Protein AF-A0A955PXX2-F1 (afdb_monomer_lite)

Structure (mmCIF, N/CA/C/O backbone):
data_AF-A0A955PXX2-F1
#
_entry.id   AF-A0A955PXX2-F1
#
loop_
_atom_site.group_PDB
_atom_site.id
_atom_site.type_symbol
_atom_site.label_atom_id
_atom_site.label_alt_id
_atom_site.label_comp_id
_atom_site.label_asym_id
_atom_site.label_entity_id
_atom_site.label_seq_id
_atom_site.pdbx_PDB_ins_code
_atom_site.Cartn_x
_a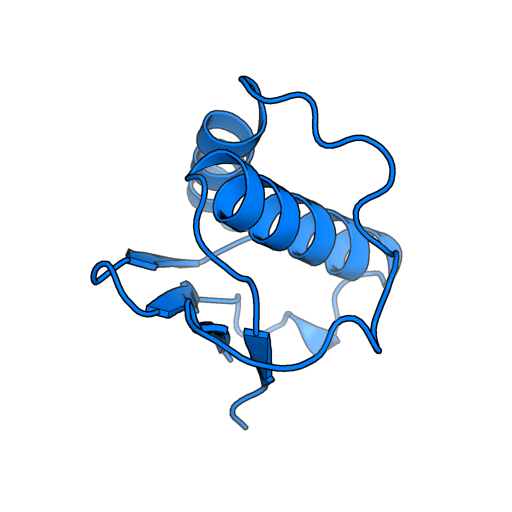tom_site.Cartn_y
_atom_site.Cartn_z
_atom_site.occupancy
_atom_site.B_iso_or_equiv
_atom_site.auth_seq_id
_atom_site.auth_comp_id
_atom_site.auth_asym_id
_atom_site.auth_atom_id
_atom_site.pdbx_PDB_model_num
ATOM 1 N N . MET A 1 1 ? 12.372 -5.518 0.646 1.00 75.25 1 MET A N 1
ATOM 2 C CA . MET A 1 1 ? 12.223 -4.133 1.127 1.00 75.25 1 MET A CA 1
ATOM 3 C C . MET A 1 1 ? 10.836 -3.975 1.721 1.00 75.25 1 MET A C 1
ATOM 5 O O . MET A 1 1 ? 9.899 -4.599 1.224 1.00 75.25 1 MET A O 1
ATOM 9 N N . THR A 1 2 ? 10.704 -3.210 2.798 1.00 77.81 2 THR A N 1
ATOM 10 C CA . THR A 1 2 ? 9.415 -2.966 3.454 1.00 77.81 2 THR A CA 1
ATOM 11 C C . THR A 1 2 ? 9.276 -1.495 3.797 1.00 77.81 2 THR A C 1
ATOM 13 O O . THR A 1 2 ? 10.235 -0.892 4.271 1.00 77.81 2 THR A O 1
ATOM 16 N N . ILE A 1 3 ? 8.078 -0.947 3.606 1.00 72.12 3 ILE A N 1
ATOM 17 C CA . ILE A 1 3 ? 7.697 0.354 4.159 1.00 72.12 3 ILE A CA 1
ATOM 18 C C . ILE A 1 3 ? 6.977 0.066 5.467 1.00 72.12 3 ILE A C 1
ATOM 20 O O . ILE A 1 3 ? 5.957 -0.621 5.455 1.00 72.12 3 ILE A O 1
ATOM 24 N N . SER A 1 4 ? 7.492 0.561 6.587 1.00 72.12 4 SER A N 1
ATOM 25 C CA . SER A 1 4 ? 6.793 0.473 7.869 1.00 72.12 4 SER A CA 1
ATOM 26 C C . SER A 1 4 ? 6.259 1.841 8.255 1.00 72.12 4 SER A C 1
ATOM 28 O O . SER A 1 4 ? 6.928 2.846 8.055 1.00 72.12 4 SER A O 1
ATOM 30 N N . ILE A 1 5 ? 5.045 1.880 8.784 1.00 67.94 5 ILE A N 1
ATOM 31 C CA . ILE A 1 5 ? 4.378 3.084 9.245 1.00 67.94 5 ILE A CA 1
ATOM 32 C C . ILE A 1 5 ? 3.909 2.875 10.687 1.00 67.94 5 ILE A C 1
ATOM 34 O O . ILE A 1 5 ? 2.963 2.126 10.899 1.00 67.94 5 ILE A O 1
ATOM 38 N N . GLU A 1 6 ? 4.535 3.509 11.677 1.00 63.75 6 GLU A N 1
ATOM 39 C CA . GLU A 1 6 ? 4.121 3.438 13.087 1.00 63.75 6 GLU A CA 1
ATOM 40 C C . GLU A 1 6 ? 2.980 4.412 13.408 1.00 63.75 6 GLU A C 1
ATOM 42 O O . GLU A 1 6 ? 2.877 5.495 12.838 1.00 63.75 6 GLU A O 1
ATOM 47 N N . TYR A 1 7 ? 2.145 4.030 14.370 1.00 64.62 7 TYR A N 1
ATOM 48 C CA . TYR A 1 7 ? 1.021 4.778 14.888 1.00 64.62 7 TYR A CA 1
ATOM 49 C C . TYR A 1 7 ? 1.201 5.182 16.364 1.00 64.62 7 TYR A C 1
ATOM 51 O O . TYR A 1 7 ? 0.946 4.382 17.257 1.00 64.62 7 TYR A O 1
ATOM 59 N N . GLY A 1 8 ? 1.588 6.436 16.659 1.00 50.84 8 GLY A N 1
ATOM 60 C CA . GLY A 1 8 ? 1.621 6.981 18.033 1.00 50.84 8 GLY A CA 1
ATOM 61 C C . GLY A 1 8 ? 2.419 8.283 18.228 1.00 50.84 8 GLY A C 1
ATOM 62 O O . GLY A 1 8 ? 3.104 8.715 17.318 1.00 50.84 8 GLY A O 1
ATOM 63 N N . ASP A 1 9 ? 2.258 8.916 19.398 1.00 50.59 9 ASP A N 1
ATOM 64 C CA . ASP A 1 9 ? 2.410 10.342 19.781 1.00 50.59 9 ASP A CA 1
ATOM 65 C C . ASP A 1 9 ? 3.838 10.972 19.751 1.00 50.59 9 ASP A C 1
ATOM 67 O O . ASP A 1 9 ? 4.652 10.673 20.627 1.00 50.59 9 ASP A O 1
ATOM 71 N N . ARG A 1 10 ? 4.130 11.906 18.815 1.00 42.28 10 ARG A N 1
ATOM 72 C CA . ARG A 1 10 ? 4.785 13.223 19.079 1.00 42.28 10 ARG A CA 1
ATOM 73 C C . ARG A 1 10 ? 5.118 14.061 17.824 1.00 42.28 10 ARG A C 1
ATOM 75 O O . ARG A 1 10 ? 5.789 13.617 16.905 1.00 42.28 10 ARG A O 1
ATOM 82 N N . ASN A 1 11 ? 4.789 15.349 17.962 1.00 38.06 11 ASN A N 1
ATOM 83 C CA . ASN A 1 11 ? 5.244 16.564 17.266 1.00 38.06 11 ASN A CA 1
ATOM 84 C C . ASN A 1 11 ? 4.716 16.865 15.834 1.00 38.06 11 ASN A C 1
ATOM 86 O O . ASN A 1 11 ? 5.123 16.216 14.875 1.00 38.06 11 ASN A O 1
ATOM 90 N N . PRO A 1 12 ? 3.903 17.932 15.645 1.00 40.91 12 PRO A N 1
ATOM 91 C CA . PRO A 1 12 ? 3.334 18.364 14.356 1.00 40.91 12 PRO A CA 1
ATOM 92 C C . PRO A 1 12 ? 4.358 19.031 13.406 1.00 40.91 12 PRO A C 1
ATOM 94 O O . PRO A 1 12 ? 4.023 19.952 12.669 1.00 40.91 12 PRO A O 1
ATOM 97 N N . GLY A 1 13 ? 5.622 18.600 13.437 1.00 36.69 13 GLY A N 1
ATOM 98 C CA . GLY A 1 13 ? 6.732 19.227 12.709 1.00 36.69 13 GLY A CA 1
ATOM 99 C C . GLY A 1 13 ? 6.947 18.736 11.275 1.00 36.69 13 GLY A C 1
ATOM 100 O O . GLY A 1 13 ? 7.724 19.345 10.547 1.00 36.69 13 GLY A O 1
ATOM 101 N N . THR A 1 14 ? 6.276 17.667 10.845 1.00 41.78 14 THR A N 1
ATOM 102 C CA . THR A 1 14 ? 6.376 17.128 9.477 1.00 41.78 14 THR A CA 1
ATOM 103 C C . THR A 1 14 ? 5.011 17.139 8.803 1.00 41.78 14 THR A C 1
ATOM 105 O O . THR A 1 14 ? 4.427 16.120 8.440 1.00 41.78 14 THR A O 1
ATOM 108 N N . THR A 1 15 ? 4.453 18.336 8.654 1.00 42.28 15 THR A N 1
ATOM 109 C CA . THR A 1 15 ? 3.263 18.531 7.836 1.00 42.28 15 THR A CA 1
ATOM 110 C C . THR A 1 15 ? 3.589 18.267 6.366 1.00 42.28 15 THR A C 1
ATOM 112 O O . THR A 1 15 ? 4.465 18.903 5.791 1.00 42.28 15 THR A O 1
ATOM 115 N N . SER A 1 16 ? 2.735 17.450 5.748 1.00 45.75 16 SER A N 1
ATOM 116 C CA . SER A 1 16 ? 2.230 17.658 4.385 1.00 45.75 16 SER A CA 1
ATOM 117 C C . SER A 1 16 ? 2.949 16.972 3.216 1.00 45.75 16 SER A C 1
ATOM 119 O O . SER A 1 16 ? 3.518 17.632 2.355 1.00 45.75 16 SER A O 1
ATOM 121 N N . MET A 1 17 ? 2.727 15.662 3.072 1.00 44.72 17 MET A N 1
ATOM 122 C CA . MET A 1 17 ? 2.531 15.054 1.739 1.00 44.72 17 MET A CA 1
ATOM 123 C C . MET A 1 17 ? 1.187 14.322 1.580 1.00 44.72 17 MET A C 1
ATOM 125 O O . MET A 1 17 ? 0.896 13.773 0.531 1.00 44.72 17 MET A O 1
ATOM 129 N N . ALA A 1 18 ? 0.311 14.354 2.587 1.00 48.97 18 ALA A N 1
ATOM 130 C CA . ALA A 1 18 ? -1.047 13.819 2.476 1.00 48.97 18 ALA A CA 1
ATOM 131 C C . ALA A 1 18 ? -2.026 14.949 2.118 1.00 48.97 18 ALA A C 1
ATOM 133 O O . ALA A 1 18 ? -2.874 15.337 2.934 1.00 48.97 18 ALA A O 1
ATOM 134 N N . GLN A 1 19 ? -1.851 15.542 0.936 1.00 46.44 19 GLN A N 1
ATOM 135 C CA . GLN A 1 19 ? -2.770 16.548 0.415 1.00 46.44 19 GLN A CA 1
ATOM 136 C C . GLN A 1 19 ? -4.078 15.825 0.035 1.00 46.44 19 GLN A C 1
ATOM 138 O O . GLN A 1 19 ? -4.142 15.106 -0.947 1.00 46.44 19 GLN A O 1
ATOM 143 N N . ALA A 1 20 ? -5.096 15.968 0.892 1.00 51.94 20 ALA A N 1
ATOM 144 C CA . ALA A 1 20 ? -6.462 15.452 0.728 1.00 51.94 20 ALA A CA 1
ATOM 145 C C . ALA A 1 20 ? -6.610 13.926 0.513 1.00 51.94 20 ALA A C 1
ATOM 147 O O . ALA A 1 20 ? -7.064 13.473 -0.530 1.00 51.94 20 ALA A O 1
ATOM 148 N N . CYS A 1 21 ? -6.342 13.119 1.546 1.00 61.75 21 CYS A N 1
ATOM 149 C CA . CYS A 1 21 ? -6.789 11.721 1.555 1.00 61.75 21 CYS A CA 1
ATOM 150 C C . CYS A 1 21 ? -8.327 11.659 1.526 1.00 61.75 21 CYS A C 1
ATOM 152 O O . CYS A 1 21 ? -8.969 12.010 2.520 1.00 61.75 21 CYS A O 1
ATOM 154 N N . SER A 1 22 ? -8.926 11.217 0.418 1.00 57.09 22 SER A N 1
ATOM 155 C CA . SER A 1 22 ? -10.351 10.879 0.379 1.00 57.09 22 SER A CA 1
ATOM 156 C C . SER A 1 22 ? -10.554 9.574 1.154 1.00 57.09 22 SER A C 1
ATOM 158 O O . SER A 1 22 ? -9.907 8.563 0.894 1.00 57.09 22 SER A O 1
ATOM 160 N N . GLY A 1 23 ? -11.377 9.624 2.201 1.00 51.88 23 GLY A N 1
ATOM 161 C CA . GLY A 1 23 ? -11.355 8.648 3.292 1.00 51.88 23 GLY A CA 1
ATOM 162 C C . GLY A 1 23 ? -11.723 7.204 2.939 1.00 51.88 23 GLY A C 1
ATOM 163 O O . GLY A 1 23 ? -11.346 6.296 3.671 1.00 51.88 23 GLY A O 1
ATOM 164 N N . GLU A 1 24 ? -12.435 6.994 1.834 1.00 48.44 24 GLU A N 1
ATOM 165 C CA . GLU A 1 24 ? -13.061 5.708 1.502 1.00 48.44 24 GLU A CA 1
ATOM 166 C C . GLU A 1 24 ? -12.283 4.888 0.459 1.00 48.44 2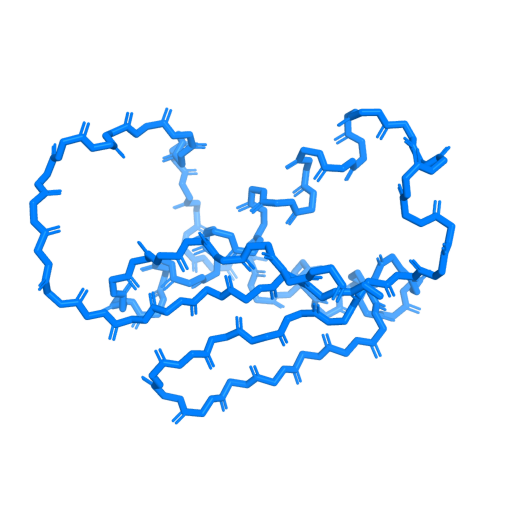4 GLU A C 1
ATOM 168 O O . GLU A 1 24 ? -12.390 3.669 0.463 1.00 48.44 24 GLU A O 1
ATOM 173 N N . ALA A 1 25 ? -11.428 5.503 -0.369 1.00 58.12 25 ALA A N 1
ATOM 174 C CA . ALA A 1 25 ? -10.796 4.813 -1.505 1.00 58.12 25 ALA A CA 1
ATOM 175 C C . ALA A 1 25 ? -9.455 4.117 -1.179 1.00 58.12 25 ALA A C 1
ATOM 177 O O . ALA A 1 25 ? -9.015 3.231 -1.903 1.00 58.12 25 ALA A O 1
ATOM 178 N N . ASN A 1 26 ? -8.768 4.490 -0.093 1.00 68.12 26 ASN A N 1
ATOM 179 C CA . ASN A 1 26 ? -7.350 4.116 0.066 1.00 68.12 26 ASN A CA 1
ATOM 180 C C . ASN A 1 26 ? -7.124 2.661 0.508 1.00 68.12 26 ASN A C 1
ATOM 182 O O . ASN A 1 26 ? -6.075 2.091 0.222 1.00 68.12 26 ASN A O 1
ATOM 186 N N . GLY A 1 27 ? -8.089 2.048 1.204 1.00 70.19 27 GLY A N 1
ATOM 187 C CA . GLY A 1 27 ? -8.014 0.626 1.561 1.00 70.19 27 GLY A CA 1
ATOM 188 C C . GLY A 1 27 ? -8.165 -0.284 0.341 1.00 70.19 27 GLY A C 1
ATOM 189 O O . GLY A 1 27 ? -7.412 -1.244 0.193 1.00 70.19 27 GLY A O 1
ATOM 190 N N . GLU A 1 28 ? -9.088 0.064 -0.556 1.00 80.06 28 GLU A N 1
ATOM 191 C CA . GLU A 1 28 ? -9.297 -0.634 -1.828 1.00 80.06 28 GLU A CA 1
ATOM 192 C C . GLU A 1 28 ? -8.080 -0.477 -2.745 1.00 80.06 28 GLU A C 1
ATOM 194 O O . GLU A 1 28 ? -7.587 -1.468 -3.271 1.00 80.06 28 GLU A O 1
ATOM 199 N N . VAL A 1 29 ? -7.491 0.723 -2.816 1.00 83.56 29 VAL A N 1
ATOM 200 C CA . VAL A 1 29 ? -6.251 0.970 -3.576 1.00 83.56 29 VAL A CA 1
ATOM 201 C C . VAL A 1 29 ? -5.091 0.085 -3.101 1.00 83.56 29 VAL A C 1
ATOM 203 O O . VAL A 1 29 ? -4.352 -0.456 -3.922 1.00 83.56 29 VAL A O 1
ATOM 206 N N . LEU A 1 30 ? -4.914 -0.114 -1.788 1.00 83.44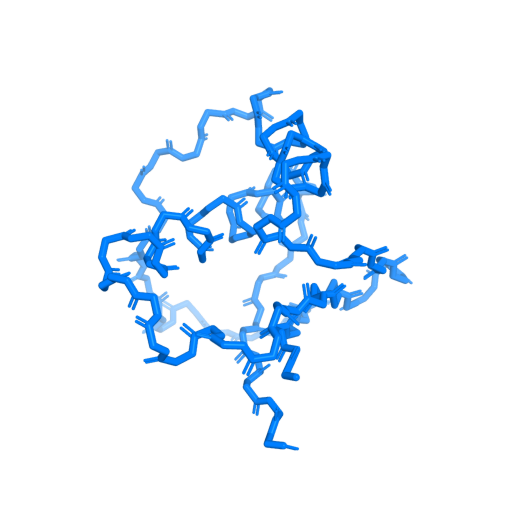 30 LEU A N 1
ATOM 207 C CA . LEU A 1 30 ? -3.867 -1.017 -1.291 1.00 83.44 30 LEU A CA 1
ATOM 208 C C . LEU A 1 30 ? -4.143 -2.484 -1.639 1.00 83.44 30 LEU A C 1
ATOM 210 O O . LEU A 1 30 ? -3.202 -3.228 -1.925 1.00 83.44 30 LEU A O 1
ATOM 214 N N . LEU A 1 31 ? -5.409 -2.906 -1.635 1.00 84.31 31 LEU A N 1
ATOM 215 C CA . LEU A 1 31 ? -5.791 -4.245 -2.084 1.00 84.31 31 LEU A CA 1
ATOM 216 C C . LEU A 1 31 ? -5.545 -4.420 -3.587 1.00 84.31 31 LEU A C 1
ATOM 218 O O . LEU A 1 31 ? -4.997 -5.448 -3.986 1.00 84.31 31 LEU A O 1
ATOM 222 N N . ASP A 1 32 ? -5.845 -3.410 -4.400 1.00 88.25 32 ASP A N 1
ATOM 223 C CA . ASP A 1 32 ? -5.542 -3.409 -5.832 1.00 88.25 32 ASP A CA 1
ATOM 224 C C . ASP A 1 32 ? -4.034 -3.489 -6.074 1.00 88.25 32 ASP A C 1
ATOM 226 O O . ASP A 1 32 ? -3.573 -4.296 -6.881 1.00 88.25 32 ASP A O 1
ATOM 230 N N . TYR A 1 33 ? -3.235 -2.726 -5.322 1.00 89.81 33 TYR A N 1
ATOM 231 C CA . TYR A 1 33 ? -1.774 -2.787 -5.398 1.00 89.81 33 TYR A CA 1
ATOM 232 C C . TYR A 1 33 ? -1.229 -4.154 -5.004 1.00 89.81 33 TYR A C 1
ATOM 234 O O . TYR A 1 33 ? -0.247 -4.615 -5.593 1.00 89.81 33 TYR A O 1
ATOM 242 N N . LEU A 1 34 ? -1.855 -4.816 -4.032 1.00 88.12 34 LEU A N 1
ATOM 243 C CA . LEU A 1 34 ? -1.508 -6.183 -3.666 1.00 88.12 34 LEU A CA 1
ATOM 244 C C . LEU A 1 34 ? -1.858 -7.152 -4.800 1.00 88.12 34 LEU A C 1
ATOM 246 O O . LEU A 1 34 ? -1.049 -8.017 -5.136 1.00 88.12 34 LEU A O 1
ATOM 250 N N . TYR A 1 35 ? -3.024 -6.977 -5.423 1.00 90.25 35 TYR A N 1
ATOM 251 C CA . TYR A 1 35 ? -3.509 -7.826 -6.508 1.00 90.25 35 TYR A CA 1
ATOM 252 C C . TYR A 1 35 ? -2.642 -7.729 -7.769 1.00 90.25 35 TYR A C 1
ATOM 254 O O . TYR A 1 35 ? -2.240 -8.752 -8.323 1.00 90.25 35 TYR A O 1
ATOM 262 N N . ILE A 1 36 ? -2.277 -6.515 -8.192 1.00 89.25 36 ILE A N 1
ATOM 263 C CA . ILE A 1 36 ? -1.392 -6.301 -9.352 1.00 89.25 36 ILE A CA 1
ATOM 264 C C . ILE A 1 36 ? 0.089 -6.549 -9.023 1.00 89.25 36 ILE A C 1
ATOM 266 O O . ILE A 1 36 ? 0.952 -6.443 -9.893 1.00 89.25 36 ILE A O 1
ATOM 270 N N . GLY A 1 37 ? 0.410 -6.863 -7.764 1.00 86.38 37 GLY A N 1
ATOM 271 C CA . GLY A 1 37 ? 1.763 -7.173 -7.312 1.00 86.38 37 GLY A CA 1
ATOM 272 C C . GLY A 1 37 ? 2.687 -5.965 -7.147 1.00 86.38 37 GLY A C 1
ATOM 273 O O . GLY A 1 37 ? 3.892 -6.177 -6.976 1.00 86.38 37 GLY A O 1
ATOM 274 N N . ARG A 1 38 ? 2.134 -4.742 -7.168 1.00 86.88 38 ARG A N 1
ATOM 275 C CA . ARG A 1 38 ? 2.824 -3.474 -6.861 1.00 86.88 38 ARG A CA 1
ATOM 276 C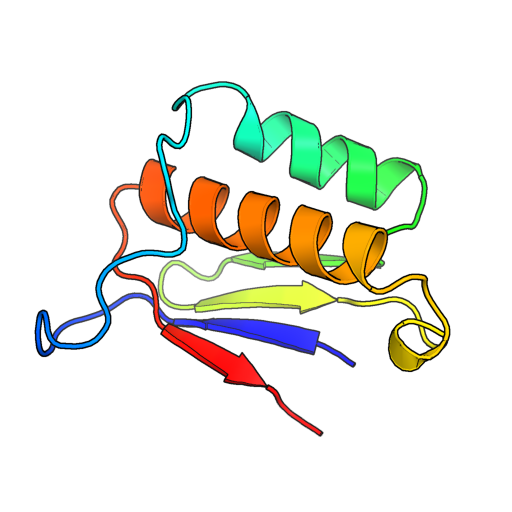 C . ARG A 1 38 ? 3.272 -3.425 -5.400 1.00 86.88 38 ARG A C 1
ATOM 278 O O . ARG A 1 38 ? 4.322 -2.866 -5.105 1.00 86.88 38 ARG A O 1
ATOM 285 N N . ILE A 1 39 ? 2.528 -4.079 -4.510 1.00 89.25 39 ILE A N 1
ATOM 286 C CA . ILE A 1 39 ? 2.983 -4.458 -3.169 1.00 89.25 39 ILE A CA 1
ATOM 287 C C . ILE A 1 39 ? 2.870 -5.980 -3.005 1.00 89.25 39 ILE A C 1
ATOM 289 O O . ILE A 1 39 ? 2.162 -6.659 -3.745 1.00 89.25 39 ILE A O 1
ATOM 293 N N . LYS A 1 40 ? 3.609 -6.539 -2.051 1.00 90.75 40 LYS A N 1
ATOM 294 C CA . LYS A 1 40 ? 3.722 -7.987 -1.801 1.00 90.75 40 LYS A CA 1
ATOM 295 C C . LYS A 1 40 ? 3.074 -8.441 -0.503 1.00 90.75 40 LYS A C 1
ATOM 297 O O . LYS A 1 40 ? 2.936 -9.639 -0.277 1.00 90.75 40 LYS A O 1
ATOM 302 N N . GLY A 1 41 ? 2.683 -7.510 0.355 1.00 87.06 41 GLY A N 1
ATOM 303 C CA . GLY A 1 41 ? 1.986 -7.845 1.583 1.00 87.06 41 GLY A CA 1
ATOM 304 C C . GLY A 1 41 ? 1.564 -6.610 2.348 1.00 87.06 41 GLY A C 1
ATOM 305 O O . GLY A 1 41 ? 2.182 -5.556 2.231 1.00 87.06 41 GLY A O 1
ATOM 306 N N . ILE A 1 42 ? 0.521 -6.778 3.148 1.00 86.12 42 ILE A N 1
ATOM 307 C CA . ILE A 1 42 ? 0.020 -5.779 4.082 1.00 86.12 42 ILE A CA 1
ATOM 308 C C . ILE A 1 42 ? -0.032 -6.465 5.445 1.00 86.12 42 ILE A C 1
ATOM 310 O O . ILE A 1 42 ? -0.616 -7.542 5.581 1.00 86.12 42 ILE A O 1
ATOM 314 N N . ARG A 1 43 ? 0.607 -5.874 6.450 1.00 85.12 43 ARG A N 1
ATOM 315 C CA . ARG A 1 43 ? 0.541 -6.314 7.844 1.00 85.12 43 ARG A CA 1
ATOM 316 C C . ARG A 1 43 ? 0.235 -5.109 8.712 1.00 85.12 43 ARG A C 1
ATOM 318 O O . ARG A 1 43 ? 1.028 -4.185 8.747 1.00 85.12 43 ARG A O 1
ATOM 325 N N . ASP A 1 44 ? -0.883 -5.137 9.419 1.00 78.06 44 ASP A N 1
ATOM 326 C CA . ASP A 1 44 ? -1.258 -4.110 10.391 1.00 78.06 44 ASP A CA 1
ATOM 327 C C . ASP A 1 44 ? -1.462 -4.788 11.747 1.00 78.06 44 ASP A C 1
ATOM 329 O O . ASP A 1 44 ? -2.264 -5.716 11.860 1.00 78.06 44 ASP A O 1
ATOM 333 N N . ASN A 1 45 ? -0.706 -4.368 12.761 1.00 78.00 45 ASN A N 1
ATOM 334 C CA . ASN A 1 45 ? -0.823 -4.896 14.123 1.00 78.00 45 ASN A CA 1
ATOM 335 C C . ASN A 1 45 ? -1.515 -3.918 15.096 1.00 78.00 45 ASN A C 1
ATOM 337 O O . ASN A 1 45 ? -1.459 -4.125 16.306 1.00 78.00 45 ASN A O 1
ATOM 341 N N . GLY A 1 46 ? -2.134 -2.845 14.593 1.00 69.94 46 GLY A N 1
ATOM 342 C CA . GLY A 1 46 ? -2.759 -1.795 15.4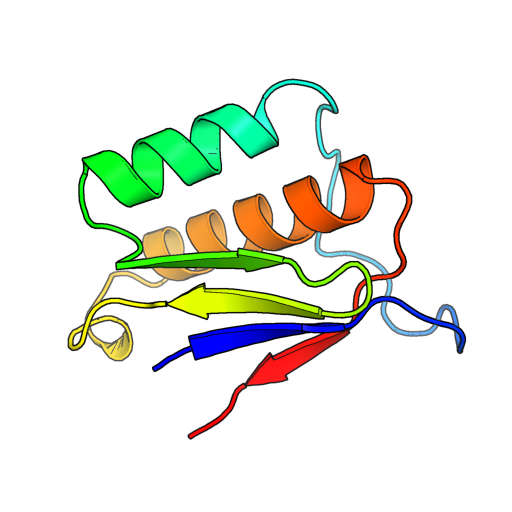04 1.00 69.94 46 GLY A CA 1
ATOM 343 C C . GLY A 1 46 ? -1.809 -0.669 15.825 1.00 69.94 46 GLY A C 1
ATOM 344 O O . GLY A 1 46 ? -2.278 0.423 16.139 1.00 69.94 46 GLY A O 1
ATOM 345 N N . HIS A 1 47 ? -0.496 -0.909 15.774 1.00 70.25 47 HIS A N 1
ATOM 346 C CA . HIS A 1 47 ? 0.564 0.038 16.140 1.00 70.25 47 HIS A CA 1
ATOM 347 C C . HIS A 1 47 ? 1.541 0.323 15.001 1.00 70.25 47 HIS A C 1
ATOM 349 O O . HIS A 1 47 ? 2.134 1.389 14.973 1.00 70.25 47 HIS A O 1
ATOM 355 N N . ILE A 1 48 ? 1.697 -0.594 14.052 1.00 75.12 48 ILE A N 1
ATOM 356 C CA . ILE A 1 48 ? 2.557 -0.466 12.882 1.00 75.12 48 ILE A CA 1
ATOM 357 C C . ILE A 1 48 ? 1.851 -1.113 11.692 1.00 75.12 48 ILE A C 1
ATOM 359 O O . ILE A 1 48 ? 1.384 -2.253 11.775 1.00 75.12 48 ILE A O 1
ATOM 363 N N . LEU A 1 49 ? 1.831 -0.395 10.575 1.00 78.50 49 LEU A N 1
ATOM 364 C CA . LEU A 1 49 ? 1.506 -0.905 9.253 1.00 78.50 49 LEU A CA 1
ATOM 365 C C . LEU A 1 49 ? 2.784 -1.169 8.473 1.00 78.50 49 LEU A C 1
ATOM 367 O O . LEU A 1 49 ? 3.504 -0.250 8.110 1.00 78.50 49 LEU A O 1
ATOM 371 N N . THR A 1 50 ? 3.041 -2.427 8.167 1.00 83.94 50 THR A N 1
ATOM 372 C CA . THR A 1 50 ? 4.150 -2.860 7.328 1.00 83.94 50 THR A CA 1
ATOM 373 C C . THR A 1 50 ? 3.628 -3.280 5.960 1.00 83.94 50 THR A C 1
ATOM 375 O O . THR A 1 50 ? 2.806 -4.191 5.838 1.00 83.94 50 THR A O 1
ATOM 378 N N . ILE A 1 51 ? 4.153 -2.644 4.920 1.00 86.56 51 ILE A N 1
ATOM 379 C CA . ILE A 1 51 ? 3.895 -2.947 3.518 1.00 86.56 51 ILE A CA 1
ATOM 380 C C . ILE A 1 51 ? 5.121 -3.635 2.930 1.00 86.56 51 ILE A C 1
ATOM 382 O O . ILE A 1 51 ? 6.231 -3.104 2.954 1.00 86.56 51 ILE A O 1
ATOM 386 N N . GLY A 1 52 ? 4.920 -4.835 2.395 1.00 88.56 52 GLY A N 1
ATOM 387 C CA . GLY A 1 52 ? 5.936 -5.543 1.629 1.00 88.56 52 GLY A CA 1
ATOM 388 C C . GLY A 1 52 ? 6.061 -4.934 0.242 1.00 88.56 52 GLY A C 1
ATOM 389 O O . GLY A 1 52 ? 5.066 -4.842 -0.469 1.00 88.56 52 GLY A O 1
ATOM 390 N N . LEU A 1 53 ? 7.269 -4.557 -0.161 1.00 89.38 53 LEU A N 1
ATOM 391 C CA . LEU A 1 53 ? 7.548 -4.047 -1.501 1.00 89.38 53 LEU A CA 1
ATOM 392 C C . LEU A 1 53 ? 8.143 -5.138 -2.399 1.00 89.38 53 LEU A C 1
ATOM 394 O O . LEU A 1 53 ? 8.752 -6.090 -1.893 1.00 89.38 53 LEU A O 1
ATOM 398 N N . PRO A 1 54 ? 7.985 -5.020 -3.726 1.00 88.56 54 PRO A N 1
ATOM 399 C CA . PRO A 1 54 ? 8.594 -5.948 -4.660 1.00 88.56 54 PRO A CA 1
ATOM 400 C C . PRO A 1 54 ? 10.135 -5.805 -4.660 1.00 88.56 54 PRO A C 1
ATOM 402 O O . PRO A 1 54 ? 10.659 -4.755 -4.281 1.00 88.56 54 PRO A O 1
ATOM 405 N N . PRO A 1 55 ? 10.889 -6.855 -5.041 1.00 87.56 55 PRO A N 1
ATOM 406 C CA . PRO A 1 55 ? 12.359 -6.840 -5.000 1.00 87.56 55 PRO A CA 1
ATOM 407 C C . PRO A 1 55 ? 13.003 -5.754 -5.873 1.00 87.56 55 PRO A C 1
ATOM 409 O O . PRO A 1 55 ? 14.093 -5.283 -5.567 1.00 87.56 55 PRO A O 1
ATOM 412 N N . ASP A 1 56 ? 12.322 -5.359 -6.942 1.00 88.25 56 ASP A N 1
ATOM 413 C CA . ASP A 1 56 ? 12.715 -4.364 -7.939 1.00 88.25 56 ASP A CA 1
ATOM 414 C C . ASP A 1 56 ? 12.189 -2.955 -7.629 1.00 88.25 56 ASP A C 1
ATOM 416 O O . ASP A 1 56 ? 12.289 -2.067 -8.469 1.00 88.25 56 ASP A O 1
ATOM 420 N N . TRP A 1 57 ? 11.666 -2.722 -6.421 1.00 86.62 57 TRP A N 1
ATOM 421 C CA . TRP A 1 57 ? 11.082 -1.445 -6.002 1.00 86.62 57 TRP A CA 1
ATOM 422 C C . TRP A 1 57 ? 11.921 -0.214 -6.370 1.00 86.62 57 TRP A C 1
ATOM 424 O O . TRP A 1 57 ? 11.404 0.747 -6.929 1.00 86.62 57 TRP A O 1
ATOM 434 N N . THR A 1 58 ? 13.227 -0.254 -6.100 1.00 85.69 58 THR A N 1
ATOM 435 C CA . THR A 1 58 ? 14.150 0.862 -6.367 1.00 85.69 58 THR A CA 1
ATOM 436 C C . THR A 1 58 ? 14.356 1.138 -7.855 1.00 85.69 58 THR A C 1
ATOM 438 O O . THR A 1 58 ? 14.843 2.205 -8.217 1.00 85.69 58 THR A O 1
ATOM 441 N N . SER A 1 59 ? 13.997 0.182 -8.713 1.00 87.81 59 SER A N 1
ATOM 442 C CA . SER A 1 59 ? 14.041 0.299 -10.172 1.00 87.81 59 SER A CA 1
ATOM 443 C C . SER A 1 59 ? 12.712 0.781 -10.762 1.00 87.81 59 SER A C 1
ATOM 445 O O . SER A 1 59 ? 12.646 1.040 -11.963 1.00 87.81 59 SER A O 1
ATOM 447 N N . LEU A 1 60 ? 11.656 0.904 -9.948 1.00 85.94 60 LEU A N 1
ATOM 448 C CA . LEU A 1 60 ? 10.372 1.427 -10.404 1.00 85.94 60 LEU A CA 1
ATOM 449 C C . LEU A 1 60 ? 10.450 2.939 -10.657 1.00 85.94 60 LEU A C 1
ATOM 451 O O . LEU A 1 60 ? 11.233 3.633 -10.003 1.00 85.94 60 LEU A O 1
ATOM 455 N N . PRO A 1 61 ? 9.611 3.474 -11.558 1.00 91.94 61 PRO A N 1
ATOM 456 C CA . PRO A 1 61 ? 9.526 4.910 -11.792 1.00 91.94 61 PRO A CA 1
ATOM 457 C C . PRO A 1 61 ? 9.237 5.711 -10.501 1.00 91.94 61 PRO A C 1
ATOM 459 O O . PRO A 1 61 ? 8.466 5.242 -9.658 1.00 91.94 61 PRO A O 1
ATOM 462 N N . PRO A 1 62 ? 9.823 6.910 -10.311 1.00 85.88 62 PRO A N 1
ATOM 463 C CA . PRO A 1 62 ? 9.627 7.709 -9.095 1.00 85.88 62 PRO A CA 1
ATOM 464 C C . PRO A 1 62 ? 8.164 8.062 -8.802 1.00 85.88 62 PRO A C 1
ATOM 466 O O . PRO A 1 62 ? 7.758 8.089 -7.645 1.00 85.88 62 PRO A O 1
ATOM 469 N N . ASP A 1 63 ? 7.362 8.285 -9.841 1.00 84.44 63 ASP A N 1
ATOM 470 C CA . ASP A 1 63 ? 5.919 8.517 -9.758 1.00 84.44 63 ASP A CA 1
ATOM 471 C C . ASP A 1 63 ? 5.183 7.299 -9.185 1.00 84.44 63 ASP A C 1
ATOM 473 O O . ASP A 1 63 ? 4.373 7.439 -8.274 1.00 84.44 63 ASP A O 1
ATOM 477 N N . VAL A 1 64 ? 5.541 6.092 -9.632 1.00 84.06 64 VAL A N 1
ATOM 478 C CA . VAL A 1 64 ? 5.000 4.830 -9.104 1.00 84.06 64 VAL A CA 1
ATOM 479 C C . VAL A 1 64 ? 5.362 4.648 -7.631 1.00 84.06 64 VAL A C 1
ATOM 481 O O . VAL A 1 64 ? 4.538 4.187 -6.831 1.00 84.06 64 VAL A O 1
ATOM 484 N N . GLN A 1 65 ? 6.593 5.010 -7.268 1.00 83.12 65 GLN A N 1
ATOM 485 C CA . GLN A 1 65 ? 7.045 4.929 -5.886 1.00 83.12 65 GLN A CA 1
ATOM 486 C C . GLN A 1 65 ? 6.265 5.900 -4.994 1.00 83.12 65 GLN A C 1
ATOM 488 O O . GLN A 1 65 ? 5.735 5.503 -3.954 1.00 83.12 65 GLN A O 1
ATOM 493 N N . GLN A 1 66 ? 6.148 7.151 -5.435 1.00 82.31 66 GLN A N 1
ATOM 494 C CA . GLN A 1 66 ? 5.450 8.206 -4.716 1.00 82.31 66 GLN A CA 1
ATOM 495 C C . GLN A 1 66 ? 3.954 7.906 -4.555 1.00 82.31 66 GLN A C 1
ATOM 497 O O . GLN A 1 66 ? 3.439 7.993 -3.444 1.00 82.31 66 GLN A O 1
ATOM 502 N N . GLU A 1 67 ? 3.278 7.462 -5.615 1.00 84.00 67 GLU A N 1
ATOM 503 C CA . GLU A 1 67 ? 1.854 7.106 -5.587 1.00 84.00 67 GLU A CA 1
ATOM 504 C C . GLU A 1 67 ? 1.566 5.977 -4.581 1.00 84.00 67 GLU A C 1
ATOM 506 O O . GLU A 1 67 ? 0.584 6.007 -3.835 1.00 84.00 67 GLU A O 1
ATOM 511 N N . THR A 1 68 ? 2.451 4.978 -4.511 1.00 83.19 68 THR A N 1
ATOM 512 C CA . THR A 1 68 ? 2.327 3.892 -3.531 1.00 83.19 68 THR A CA 1
ATOM 513 C C . THR A 1 68 ? 2.529 4.415 -2.109 1.00 83.19 68 THR A C 1
ATOM 515 O O . THR A 1 68 ? 1.749 4.076 -1.222 1.00 83.19 68 THR A O 1
ATOM 518 N N . TYR A 1 69 ? 3.529 5.270 -1.877 1.00 80.75 69 TYR A N 1
ATOM 519 C CA . TYR A 1 69 ? 3.752 5.894 -0.569 1.00 80.75 69 TYR A CA 1
ATOM 520 C C . TYR A 1 69 ? 2.552 6.735 -0.115 1.00 80.75 69 TYR A C 1
ATOM 522 O O . TYR A 1 69 ? 2.126 6.622 1.037 1.00 80.75 69 TYR A O 1
ATOM 530 N N . GLU A 1 70 ? 1.978 7.537 -1.010 1.00 79.75 70 GLU A N 1
ATOM 531 C CA . GLU A 1 70 ? 0.800 8.364 -0.736 1.00 79.75 70 GLU A CA 1
ATOM 532 C C . GLU A 1 70 ? -0.415 7.506 -0.368 1.00 79.75 70 GLU A C 1
ATOM 534 O O . GLU A 1 70 ? -1.073 7.782 0.637 1.00 79.75 70 GLU A O 1
ATOM 539 N N . ALA A 1 71 ? -0.666 6.414 -1.098 1.00 80.88 71 ALA A N 1
ATOM 540 C CA . ALA A 1 71 ? -1.748 5.481 -0.787 1.00 80.88 71 ALA A CA 1
ATOM 541 C C . ALA A 1 71 ? -1.587 4.844 0.605 1.00 80.88 71 ALA A C 1
ATOM 543 O O . ALA A 1 71 ? -2.540 4.802 1.388 1.00 80.88 71 ALA A O 1
ATOM 544 N N . VAL A 1 72 ? -0.372 4.399 0.952 1.00 79.44 72 VAL A N 1
ATOM 545 C CA . VAL A 1 72 ? -0.077 3.809 2.269 1.00 79.44 72 VAL A CA 1
ATOM 546 C C . VAL A 1 72 ? -0.242 4.852 3.381 1.00 79.44 72 VAL A C 1
ATOM 548 O O . VAL A 1 72 ? -0.881 4.575 4.401 1.00 79.44 72 VAL A O 1
ATOM 551 N N . ALA A 1 73 ? 0.269 6.069 3.176 1.00 76.19 73 ALA A N 1
ATOM 552 C CA . ALA A 1 73 ? 0.133 7.167 4.128 1.00 76.19 73 ALA A CA 1
ATOM 553 C C . ALA A 1 73 ? -1.334 7.576 4.332 1.00 76.19 73 ALA A C 1
ATOM 555 O O . ALA A 1 73 ? -1.777 7.815 5.461 1.00 76.19 73 ALA A O 1
ATOM 556 N N . CYS A 1 74 ? -2.112 7.615 3.251 1.00 76.19 74 CYS A N 1
ATOM 557 C CA . CYS A 1 74 ? -3.523 7.945 3.312 1.00 76.19 74 CYS A CA 1
ATOM 558 C C . CYS A 1 74 ? -4.349 6.859 3.990 1.00 76.19 74 CYS A C 1
ATOM 560 O O . CYS A 1 74 ? -5.142 7.190 4.871 1.00 76.19 74 CYS A O 1
ATOM 562 N N . TYR A 1 75 ? -4.124 5.580 3.680 1.00 77.19 75 TYR A N 1
ATOM 563 C CA . TYR A 1 75 ? -4.760 4.478 4.403 1.00 77.19 75 TYR A CA 1
ATOM 564 C C . TYR A 1 75 ? -4.505 4.597 5.911 1.00 77.19 75 TYR A C 1
ATOM 566 O O . TYR A 1 75 ? -5.441 4.645 6.712 1.00 77.19 75 TYR A O 1
ATOM 574 N N . ALA A 1 76 ? -3.247 4.768 6.303 1.00 73.00 76 ALA A N 1
ATOM 575 C CA . ALA A 1 76 ? -2.863 4.902 7.697 1.00 73.00 76 ALA A CA 1
ATOM 576 C C . ALA A 1 76 ? -3.531 6.108 8.400 1.00 73.00 76 ALA A C 1
ATOM 578 O O . ALA A 1 76 ? -4.032 5.965 9.518 1.00 73.00 76 ALA A O 1
ATOM 579 N N . LYS A 1 77 ? -3.661 7.253 7.716 1.00 71.12 77 LYS A N 1
ATOM 580 C CA . LYS A 1 77 ? -4.398 8.428 8.214 1.00 71.12 77 LYS A CA 1
ATOM 581 C C . LYS A 1 77 ? -5.907 8.174 8.348 1.00 71.12 77 LYS A C 1
ATOM 583 O O . LYS A 1 77 ? -6.510 8.595 9.335 1.00 71.12 77 LYS A O 1
ATOM 588 N N . THR A 1 78 ? -6.530 7.492 7.381 1.00 66.62 78 THR A N 1
ATOM 589 C CA . THR A 1 78 ? -7.979 7.188 7.394 1.00 66.62 78 THR A CA 1
ATOM 590 C C . THR A 1 78 ? -8.392 6.258 8.525 1.00 66.62 78 THR A C 1
ATOM 592 O O . THR A 1 78 ? -9.489 6.401 9.058 1.00 66.62 78 THR A O 1
ATOM 595 N N . GLN A 1 79 ? -7.477 5.409 8.995 1.00 63.81 79 GLN A N 1
ATOM 596 C CA . GLN A 1 79 ? -7.692 4.590 10.188 1.00 63.81 79 GLN A CA 1
ATOM 597 C C . GLN A 1 79 ? -7.746 5.416 11.495 1.00 63.81 79 GLN A C 1
ATOM 599 O O . GLN A 1 79 ? -7.939 4.839 12.562 1.00 63.81 79 GLN A O 1
ATOM 604 N N . ARG A 1 80 ? -7.616 6.759 11.438 1.00 57.34 80 ARG A N 1
ATOM 605 C CA . ARG A 1 80 ? -7.478 7.681 12.589 1.00 57.34 80 ARG A CA 1
ATOM 606 C C . ARG A 1 80 ? -6.305 7.321 13.500 1.00 57.34 80 ARG A C 1
ATOM 608 O O . ARG A 1 80 ? -6.375 7.472 14.718 1.00 57.34 80 ARG A O 1
ATOM 615 N N . ARG A 1 81 ? -5.223 6.841 12.899 1.00 52.12 81 ARG A N 1
ATOM 616 C CA . ARG A 1 81 ? -4.007 6.421 13.589 1.00 52.12 81 ARG A CA 1
ATOM 617 C C . ARG A 1 81 ? -2.848 7.329 13.142 1.00 52.12 81 ARG A C 1
ATOM 619 O O . ARG A 1 81 ? -2.809 7.752 11.988 1.00 52.12 81 ARG A O 1
ATOM 626 N N . THR A 1 82 ? -1.958 7.713 14.058 1.00 49.88 82 THR A N 1
ATOM 627 C CA . THR A 1 82 ? -0.833 8.647 13.799 1.00 49.88 82 THR A CA 1
ATOM 628 C C . THR A 1 82 ? 0.158 8.035 12.793 1.00 49.88 82 THR A C 1
ATOM 630 O O . THR A 1 82 ? 0.268 6.837 12.760 1.00 49.88 82 THR A O 1
ATOM 633 N N . LEU A 1 83 ? 0.868 8.762 11.933 1.00 47.25 83 LEU A N 1
ATOM 634 C CA . LEU A 1 83 ? 1.730 8.153 10.894 1.00 47.25 83 LEU A CA 1
ATOM 635 C C . LEU A 1 83 ? 3.224 8.335 11.224 1.00 47.25 83 LEU A C 1
ATOM 637 O O . LEU A 1 83 ? 3.627 9.480 11.404 1.00 47.25 83 LEU A O 1
ATOM 641 N N . GLN A 1 84 ? 4.061 7.289 11.212 1.00 49.59 84 GLN A N 1
ATOM 642 C CA . GLN A 1 84 ? 5.531 7.416 11.227 1.00 49.59 84 GLN A CA 1
ATOM 643 C C . GLN A 1 84 ? 6.195 6.488 10.202 1.00 49.59 84 GLN A C 1
ATOM 645 O O . GLN A 1 84 ? 6.219 5.283 10.394 1.00 49.59 84 GLN A O 1
ATOM 650 N N . VAL A 1 85 ? 6.778 7.021 9.130 1.00 45.19 85 VAL A N 1
ATOM 651 C CA . VAL A 1 85 ? 7.446 6.207 8.097 1.00 45.19 85 VAL A CA 1
ATOM 652 C C . VAL A 1 85 ? 8.838 5.761 8.572 1.00 4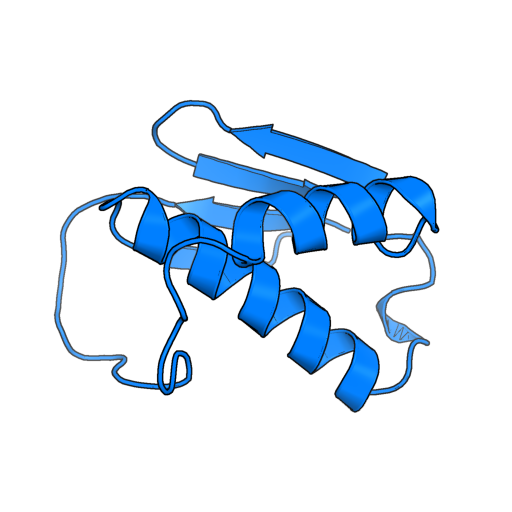5.19 85 VAL A C 1
ATOM 654 O O . VAL A 1 85 ? 9.692 6.595 8.857 1.00 45.19 85 VAL A O 1
ATOM 657 N N . MET A 1 86 ? 9.076 4.451 8.621 1.00 45.72 86 MET A N 1
ATOM 658 C CA . MET A 1 86 ? 10.372 3.811 8.842 1.00 45.72 86 MET A CA 1
ATOM 659 C C . MET A 1 86 ? 10.779 3.035 7.585 1.00 45.72 86 MET A C 1
ATOM 661 O O . MET A 1 86 ? 10.156 2.030 7.227 1.00 45.72 86 MET A O 1
ATOM 665 N N . GLU A 1 87 ? 11.858 3.470 6.936 1.00 42.09 87 GLU A N 1
ATOM 666 C CA . GLU A 1 87 ? 12.549 2.680 5.917 1.00 42.09 87 GLU A CA 1
ATOM 667 C C . GLU A 1 87 ? 13.489 1.695 6.618 1.00 42.09 87 GLU A C 1
ATOM 669 O O . GLU A 1 87 ? 14.371 2.089 7.379 1.00 42.09 87 GLU A O 1
ATOM 674 N N . THR A 1 88 ? 13.280 0.396 6.405 1.00 48.06 88 THR A N 1
ATOM 675 C CA . THR A 1 88 ? 14.188 -0.649 6.903 1.00 48.06 88 THR A CA 1
ATOM 676 C C . THR A 1 88 ? 14.945 -1.234 5.713 1.00 48.06 88 THR A C 1
ATOM 678 O O . THR A 1 88 ? 14.311 -1.723 4.772 1.00 48.06 88 THR A O 1
ATOM 681 N N . GLN A 1 89 ? 16.279 -1.109 5.746 1.00 38.19 89 GLN A N 1
ATOM 682 C CA . GLN A 1 89 ? 17.210 -1.711 4.781 1.00 38.19 89 GLN A CA 1
ATOM 683 C C . GLN A 1 89 ? 17.126 -3.238 4.800 1.00 38.19 89 GLN A C 1
ATOM 685 O O . GLN A 1 89 ? 17.006 -3.807 5.909 1.00 38.19 89 GLN A O 1
#

Secondary structure (DSSP, 8-state):
-EEEEE-----TTS--S-TT--TTTHHHHHHHHHHTTSSSEEEE-SSEEEEEPPTTGGGS-HHHHHHHHHHHHHHHHHTT---EEEEE-

Radius of gyration: 12.5 Å; chains: 1; bounding box: 30×27×32 Å

pLDDT: mean 70.42, std 17.03, range [36.69, 91.94]

Foldseek 3Di:
DKKKKFFDDDDPPDDDPQPDLPLPCLVVVVVVCCVVQQWVDWDDPPGMTMIHGDPCLVVDDPVSNSVVVNSVQSNCVSVVTHTDIDDDD

Sequence (89 aa):
MTISIEYGDRNPGTTSMAQACSGEANGEVLLDYLYIGRIKGIRDNGHILTIGLPPDWTSLPPDVQQETYEAVACYAKTQRRTLQVMETQ